Protein AF-A0A3A0D2L4-F1 (afdb_monomer)

Radius of gyration: 16.79 Å; Cα contacts (8 Å, |Δi|>4): 87; chains: 1; bounding box: 32×31×57 Å

pLDDT: mean 83.3, std 16.06, range [37.5, 98.31]

Mean predicted aligned error: 8.26 Å

Foldseek 3Di:
DDPDDPPPQDDCVVVPPDDALCRDPVLVVCCVPPDDPVFVVVLVVQQVPDDRGGCPHSHSTAFPDADFQWTAGPVGDIDGHPPCVVPRPRHPPDD

Nearest PDB structures (foldseek):
  1z3z-assembly1_A  TM=6.994E-01  e=3.933E-01  Burkholderia cepacia
  3dxv-assembly1_A  TM=7.337E-01  e=6.847E-01  Achromobacter obae
  1dka-assembly1_A  TM=6.822E-01  e=5.189E-01  Burkholderia cepacia
  5m46-assembly1_A-2  TM=6.790E-01  e=8.430E-01  Rhizobium freirei PRF 81
  4atp-assembly2_H  TM=6.444E-01  e=7.339E-01  Paenarthrobacter aurescens TC1

Sequence (95 aa):
MTTARRDDSVDLSAQKSEGDLNLSPRRAEWQARALDDPTRRLLEEDARYFLHQSLSTPCLNALSGCDGIYLFDLAGRRYMDFHGNNVHQVGFAHP

Structure (mmCIF, N/CA/C/O backbone):
data_AF-A0A3A0D2L4-F1
#
_entry.id   AF-A0A3A0D2L4-F1
#
loop_
_atom_site.group_PDB
_atom_site.id
_atom_site.type_symbol
_atom_site.label_atom_id
_atom_site.label_alt_id
_atom_site.label_comp_id
_atom_site.label_asym_id
_atom_site.label_entity_id
_atom_site.label_seq_id
_atom_site.pdbx_PDB_ins_code
_atom_site.Cartn_x
_atom_site.Cartn_y
_atom_site.Cartn_z
_atom_site.occupancy
_atom_site.B_iso_or_equiv
_atom_site.auth_seq_id
_atom_site.auth_comp_id
_atom_site.auth_asym_id
_atom_site.auth_atom_id
_atom_site.pdbx_PDB_model_num
ATOM 1 N N . MET A 1 1 ? 15.801 -21.315 -35.922 1.00 38.50 1 MET A N 1
ATOM 2 C CA . MET A 1 1 ? 15.830 -19.839 -35.859 1.00 38.50 1 MET A CA 1
ATOM 3 C C . MET A 1 1 ? 15.249 -19.453 -34.507 1.00 38.50 1 MET A C 1
ATOM 5 O O . MET A 1 1 ? 14.040 -19.367 -34.363 1.00 38.50 1 MET A O 1
ATOM 9 N N . THR A 1 2 ? 16.100 -19.414 -33.483 1.00 37.50 2 THR A N 1
ATOM 10 C CA . THR A 1 2 ? 15.688 -19.249 -32.083 1.00 37.50 2 THR A CA 1
ATOM 11 C C . THR A 1 2 ? 15.660 -17.760 -31.781 1.00 37.50 2 THR A C 1
ATOM 13 O O . THR A 1 2 ? 16.705 -17.115 -31.777 1.00 37.50 2 THR A O 1
ATOM 16 N N . THR A 1 3 ? 14.472 -17.194 -31.596 1.00 42.09 3 THR A N 1
ATOM 17 C CA . THR A 1 3 ? 14.313 -15.818 -31.129 1.00 42.09 3 THR A CA 1
ATOM 18 C C . THR A 1 3 ? 14.824 -15.739 -29.693 1.00 42.09 3 THR A C 1
ATOM 20 O O . THR A 1 3 ? 14.219 -16.276 -28.767 1.00 42.09 3 THR A O 1
ATOM 23 N N . ALA A 1 4 ? 15.989 -15.116 -29.513 1.00 47.75 4 ALA A N 1
ATOM 24 C CA . ALA A 1 4 ? 16.492 -14.764 -28.195 1.00 47.75 4 ALA A CA 1
ATOM 25 C C . ALA A 1 4 ? 15.471 -13.828 -27.533 1.00 47.75 4 ALA A C 1
ATOM 27 O O . ALA A 1 4 ? 15.143 -12.774 -28.081 1.00 47.75 4 ALA A O 1
ATOM 28 N N . ARG A 1 5 ? 14.931 -14.242 -26.383 1.00 50.03 5 ARG A N 1
ATOM 29 C CA . ARG A 1 5 ? 14.130 -13.365 -25.527 1.00 50.03 5 ARG A CA 1
ATOM 30 C C . ARG A 1 5 ? 15.029 -12.195 -25.127 1.00 50.03 5 ARG A C 1
ATOM 32 O O . ARG A 1 5 ? 16.100 -12.430 -24.574 1.00 50.03 5 ARG A O 1
ATOM 39 N N . ARG A 1 6 ? 14.634 -10.966 -25.471 1.00 45.53 6 ARG A N 1
ATOM 40 C CA . ARG A 1 6 ? 15.280 -9.768 -24.929 1.00 45.53 6 ARG A CA 1
ATOM 41 C C . ARG A 1 6 ? 15.069 -9.784 -23.422 1.00 45.53 6 ARG A C 1
ATOM 43 O O . ARG A 1 6 ? 13.952 -9.995 -22.958 1.00 45.53 6 ARG A O 1
ATOM 50 N N . ASP A 1 7 ? 16.161 -9.633 -22.691 1.00 54.06 7 ASP A N 1
ATOM 51 C CA . ASP A 1 7 ? 16.109 -9.338 -21.272 1.00 54.06 7 ASP A CA 1
ATOM 52 C C . ASP A 1 7 ? 15.750 -7.853 -21.151 1.00 54.06 7 ASP A C 1
ATOM 54 O O . ASP A 1 7 ? 16.603 -6.982 -21.306 1.00 54.06 7 ASP A O 1
ATOM 58 N N . ASP A 1 8 ? 14.456 -7.564 -20.996 1.00 57.22 8 ASP A N 1
ATOM 59 C CA . ASP A 1 8 ? 13.913 -6.206 -20.843 1.00 57.22 8 ASP A CA 1
ATOM 60 C C . ASP A 1 8 ? 14.139 -5.669 -19.411 1.00 57.22 8 ASP A C 1
ATOM 62 O O . ASP A 1 8 ? 13.328 -4.919 -18.865 1.00 57.22 8 ASP A O 1
ATOM 66 N N . SER A 1 9 ? 15.233 -6.073 -18.757 1.00 65.25 9 SER A N 1
ATOM 67 C CA . SER A 1 9 ? 15.578 -5.584 -17.427 1.00 65.25 9 SER A CA 1
ATOM 68 C C . SER A 1 9 ? 15.966 -4.106 -17.509 1.00 65.25 9 SER A C 1
ATOM 70 O O . SER A 1 9 ? 16.980 -3.748 -18.112 1.00 65.25 9 SER A O 1
ATOM 72 N N . VAL A 1 10 ? 15.158 -3.237 -16.902 1.00 69.44 10 VAL A N 1
ATOM 73 C CA . VAL A 1 10 ? 15.438 -1.800 -16.809 1.00 69.44 10 VAL A CA 1
ATOM 74 C C . VAL A 1 10 ? 16.679 -1.583 -15.934 1.00 69.44 10 VAL A C 1
ATOM 76 O O . VAL A 1 10 ? 16.719 -2.031 -14.787 1.00 69.44 10 VAL A O 1
ATOM 79 N N . ASP A 1 11 ? 17.694 -0.886 -16.456 1.00 74.38 11 ASP A N 1
ATOM 80 C CA . ASP A 1 11 ? 18.866 -0.481 -15.672 1.00 74.38 11 ASP A CA 1
ATOM 81 C C . ASP A 1 11 ? 18.497 0.659 -14.710 1.00 74.38 11 ASP A C 1
ATOM 83 O O . ASP A 1 11 ? 18.406 1.827 -15.087 1.00 74.38 11 ASP A O 1
ATOM 87 N N . LEU A 1 12 ? 18.285 0.308 -13.441 1.00 72.50 12 LEU A N 1
ATOM 88 C CA . LEU A 1 12 ? 17.936 1.247 -12.371 1.00 72.50 12 LEU A CA 1
ATOM 89 C C . LEU A 1 12 ? 19.172 1.874 -11.697 1.00 72.50 12 LEU A C 1
ATOM 91 O O . LEU A 1 12 ? 19.039 2.570 -10.688 1.00 72.50 12 LEU A O 1
ATOM 95 N N . SER A 1 13 ? 20.390 1.624 -12.200 1.00 73.19 13 SER A N 1
ATOM 96 C CA . SER A 1 13 ? 21.638 2.032 -11.538 1.00 73.19 13 SER A CA 1
ATOM 97 C C . SER A 1 13 ? 21.755 3.541 -11.308 1.00 73.19 13 SER A C 1
ATOM 99 O O . SER A 1 13 ? 22.275 3.952 -10.268 1.00 73.19 13 SER A O 1
ATOM 101 N N . ALA A 1 14 ? 21.209 4.345 -12.223 1.00 69.56 14 ALA A N 1
ATOM 102 C CA . ALA A 1 14 ? 21.200 5.804 -12.164 1.00 69.56 14 ALA A CA 1
ATOM 103 C C . ALA A 1 14 ? 20.116 6.400 -11.240 1.00 69.56 14 ALA A C 1
ATOM 105 O O . ALA A 1 14 ? 20.148 7.596 -10.970 1.00 69.56 14 ALA A O 1
ATOM 106 N N . GLN A 1 15 ? 19.168 5.595 -10.744 1.00 68.88 15 GLN A N 1
ATOM 107 C CA . GLN A 1 15 ? 17.989 6.056 -9.987 1.00 68.88 15 GLN A CA 1
ATOM 108 C C . GLN A 1 15 ? 18.020 5.638 -8.502 1.00 68.88 15 GLN A C 1
ATOM 110 O O . GLN A 1 15 ? 17.003 5.631 -7.815 1.00 68.88 15 GLN A O 1
ATOM 115 N N . LYS A 1 16 ? 19.202 5.293 -7.976 1.00 64.88 16 LYS A N 1
ATOM 116 C CA . LYS A 1 16 ? 19.400 4.739 -6.620 1.00 64.88 16 LYS A CA 1
ATOM 117 C C . LYS A 1 16 ? 19.215 5.730 -5.456 1.00 64.88 16 LYS A C 1
ATOM 119 O O . LYS A 1 16 ? 19.566 5.386 -4.330 1.00 64.88 16 LYS A O 1
ATOM 124 N N . SER A 1 17 ? 18.725 6.946 -5.686 1.00 67.50 17 SER A N 1
ATOM 125 C CA . SER A 1 17 ? 18.756 8.004 -4.669 1.00 67.50 17 SER A CA 1
ATOM 126 C C . SER A 1 17 ? 17.621 7.956 -3.638 1.00 67.50 17 SER A C 1
ATOM 128 O O . SER A 1 17 ? 17.819 8.503 -2.559 1.00 67.50 17 SER A O 1
ATOM 130 N N . GLU A 1 18 ? 16.466 7.324 -3.915 1.00 60.31 18 GLU A N 1
ATOM 131 C CA . GLU A 1 18 ? 15.239 7.595 -3.125 1.00 60.31 18 GLU A CA 1
ATOM 132 C C . GLU A 1 18 ? 14.387 6.386 -2.667 1.00 60.31 18 GLU A C 1
ATOM 134 O O . GLU A 1 18 ? 13.369 6.587 -2.015 1.00 60.31 18 GLU A O 1
ATOM 139 N N . GLY A 1 19 ? 14.793 5.130 -2.894 1.00 72.69 19 GLY A N 1
ATOM 140 C CA . GLY A 1 19 ? 14.062 3.943 -2.398 1.00 72.69 19 GLY A CA 1
ATOM 141 C C . GLY A 1 19 ? 13.586 2.996 -3.505 1.00 72.69 19 GLY A C 1
ATOM 142 O O . GLY A 1 19 ? 14.222 2.908 -4.553 1.00 72.69 19 GLY A O 1
ATOM 143 N N . ASP A 1 20 ? 12.513 2.227 -3.267 1.00 78.44 20 ASP A N 1
ATOM 144 C CA . ASP A 1 20 ? 11.950 1.317 -4.283 1.00 78.44 20 ASP A CA 1
ATOM 145 C C . ASP A 1 20 ? 11.258 2.109 -5.404 1.00 78.44 20 ASP A C 1
ATOM 147 O O . ASP A 1 20 ? 10.331 2.881 -5.175 1.00 78.44 20 ASP A O 1
ATOM 151 N N . LEU A 1 21 ? 11.682 1.869 -6.642 1.00 86.38 21 LEU A N 1
ATOM 152 C CA . LEU A 1 21 ? 11.141 2.504 -7.849 1.00 86.38 21 LEU A CA 1
ATOM 153 C C . LEU A 1 21 ? 9.922 1.756 -8.403 1.00 86.38 21 LEU A C 1
ATOM 155 O O . LEU A 1 21 ? 9.560 1.934 -9.558 1.00 86.38 21 LEU A O 1
ATOM 159 N N . ASN A 1 22 ? 9.333 0.857 -7.613 1.00 88.75 22 ASN A N 1
ATOM 160 C CA . ASN A 1 22 ? 8.257 -0.063 -7.991 1.00 88.75 22 ASN A CA 1
ATOM 161 C C . ASN A 1 22 ? 8.624 -1.079 -9.094 1.00 88.75 22 ASN A C 1
ATOM 163 O O . ASN A 1 22 ? 7.770 -1.857 -9.513 1.00 88.75 22 ASN A O 1
ATOM 167 N N . LEU A 1 23 ? 9.884 -1.119 -9.537 1.00 87.56 23 LEU A N 1
ATOM 168 C CA . LEU A 1 23 ? 10.352 -1.934 -10.669 1.00 87.56 23 LEU A CA 1
ATOM 169 C C . LEU A 1 23 ? 11.363 -3.021 -10.275 1.00 87.56 23 LEU A C 1
ATOM 171 O O . LEU A 1 23 ? 11.894 -3.720 -11.136 1.00 87.56 23 LEU A O 1
ATOM 175 N N . SER A 1 24 ? 11.680 -3.170 -8.985 1.00 87.38 24 SER A N 1
ATOM 176 C CA . SER A 1 24 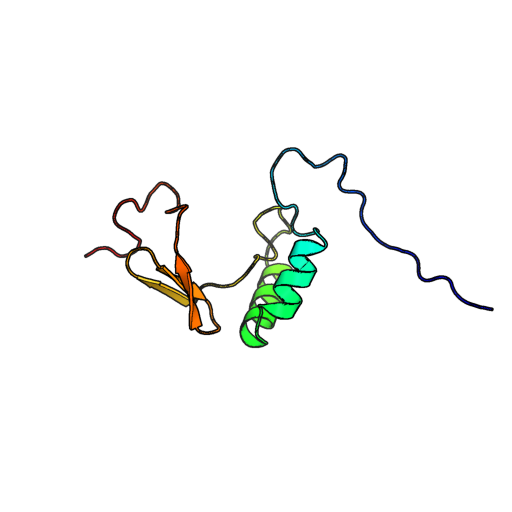? 12.727 -4.107 -8.573 1.00 87.38 24 SER A CA 1
ATOM 177 C C . SER A 1 24 ? 12.308 -5.580 -8.760 1.00 87.38 24 SER A C 1
ATOM 179 O O . SER A 1 24 ? 11.174 -5.949 -8.440 1.00 87.38 24 SER A O 1
ATOM 181 N N . PRO A 1 25 ? 13.221 -6.482 -9.180 1.00 89.38 25 PRO A N 1
ATOM 182 C CA . PRO A 1 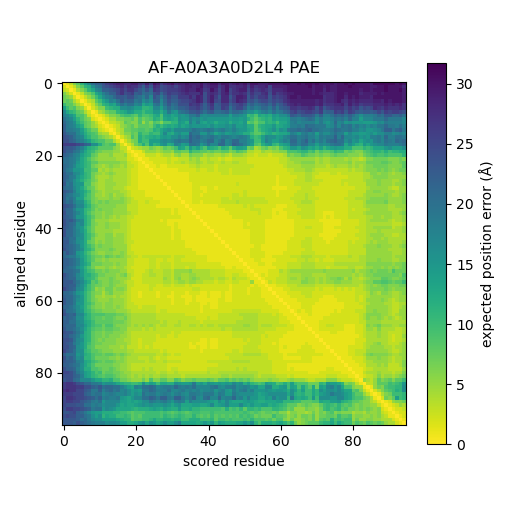25 ? 12.909 -7.912 -9.300 1.00 89.38 25 PRO A CA 1
ATOM 183 C C . PRO A 1 25 ? 12.415 -8.531 -7.985 1.00 89.38 25 PRO A C 1
ATOM 185 O O . PRO A 1 25 ? 11.484 -9.332 -7.965 1.00 89.38 25 PRO A O 1
ATOM 188 N N . ARG A 1 26 ? 12.980 -8.085 -6.855 1.00 90.44 26 ARG A N 1
ATOM 189 C CA . ARG A 1 26 ? 12.583 -8.530 -5.510 1.00 90.44 26 ARG A CA 1
ATOM 190 C C . ARG A 1 26 ? 11.136 -8.172 -5.181 1.00 90.44 26 ARG A C 1
ATOM 192 O O . ARG A 1 26 ? 10.464 -8.952 -4.507 1.00 90.44 26 ARG A O 1
ATOM 199 N N . ARG A 1 27 ? 10.654 -7.018 -5.654 1.00 92.62 27 ARG A N 1
ATOM 200 C CA . ARG A 1 27 ? 9.250 -6.624 -5.521 1.00 92.62 27 ARG A CA 1
ATOM 201 C C . ARG A 1 27 ? 8.352 -7.573 -6.303 1.00 92.62 27 ARG A C 1
ATOM 203 O O . ARG A 1 27 ? 7.403 -8.092 -5.725 1.00 92.62 27 ARG A O 1
ATOM 210 N N . ALA A 1 28 ? 8.674 -7.840 -7.568 1.00 92.81 28 ALA A N 1
ATOM 211 C CA . ALA A 1 28 ? 7.895 -8.753 -8.403 1.00 92.81 28 ALA A CA 1
ATOM 212 C C . ALA A 1 28 ? 7.812 -10.158 -7.780 1.00 92.81 28 ALA A C 1
ATOM 214 O O . ALA A 1 28 ? 6.728 -10.728 -7.657 1.00 92.81 28 ALA A O 1
ATOM 215 N N . GLU A 1 29 ? 8.938 -10.687 -7.294 1.00 95.62 29 GLU A N 1
ATOM 216 C CA . GLU A 1 29 ? 8.981 -11.965 -6.577 1.00 95.62 29 GLU A CA 1
ATOM 217 C C . GLU A 1 29 ? 8.138 -11.960 -5.298 1.00 95.62 29 GLU A C 1
ATOM 219 O O . GLU A 1 29 ? 7.430 -12.928 -5.007 1.00 95.62 29 GLU A O 1
ATOM 224 N N . TRP A 1 30 ? 8.221 -10.888 -4.507 1.00 95.19 30 TRP A N 1
ATOM 225 C CA . TRP A 1 30 ? 7.416 -10.756 -3.300 1.00 95.19 30 TRP A CA 1
ATOM 226 C C . TRP A 1 30 ? 5.929 -10.715 -3.647 1.00 95.19 30 TRP A C 1
ATOM 228 O O . TRP A 1 30 ? 5.168 -11.495 -3.084 1.00 95.19 30 TRP A O 1
ATOM 238 N N . GLN A 1 31 ? 5.522 -9.901 -4.624 1.00 95.31 31 GLN A N 1
ATOM 239 C CA . GLN A 1 31 ? 4.126 -9.782 -5.045 1.00 95.31 31 GLN A CA 1
ATOM 240 C C . GLN A 1 31 ? 3.581 -11.099 -5.605 1.00 95.31 31 GLN A C 1
ATOM 242 O O . GLN A 1 31 ? 2.442 -11.462 -5.316 1.00 95.31 31 GLN A O 1
ATOM 247 N N . ALA A 1 32 ? 4.382 -11.861 -6.355 1.00 95.88 32 ALA A N 1
ATOM 248 C CA . ALA A 1 32 ? 4.002 -13.182 -6.858 1.00 95.88 32 ALA A CA 1
ATOM 249 C C . ALA A 1 32 ? 3.686 -14.174 -5.727 1.00 95.88 32 ALA A C 1
ATOM 251 O O . ALA A 1 32 ? 2.726 -14.930 -5.830 1.00 95.88 32 ALA A O 1
ATOM 252 N N . ARG A 1 33 ? 4.451 -14.143 -4.630 1.00 95.69 33 ARG A N 1
ATOM 253 C CA . ARG A 1 33 ? 4.231 -15.026 -3.470 1.00 95.69 33 ARG A CA 1
ATOM 254 C C . ARG A 1 33 ? 3.182 -14.499 -2.495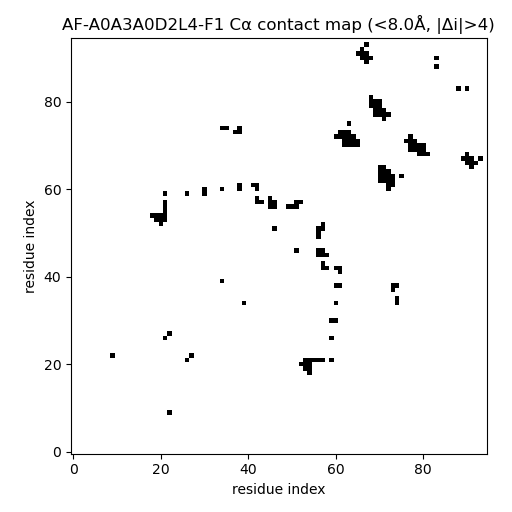 1.00 95.69 33 ARG A C 1
ATOM 256 O O . ARG A 1 33 ? 2.561 -15.287 -1.792 1.00 95.69 33 ARG A O 1
ATOM 263 N N . ALA A 1 34 ? 3.050 -13.180 -2.390 1.00 94.56 34 ALA A N 1
ATOM 264 C CA . ALA A 1 34 ? 2.304 -12.544 -1.321 1.00 94.56 34 ALA A CA 1
ATOM 265 C C . ALA A 1 34 ? 0.867 -12.185 -1.715 1.00 94.56 34 ALA A C 1
ATOM 267 O O . ALA A 1 34 ? -0.014 -12.306 -0.876 1.00 94.56 34 ALA A O 1
ATOM 268 N N . LEU A 1 35 ? 0.601 -11.702 -2.924 1.00 97.19 35 LEU A N 1
ATOM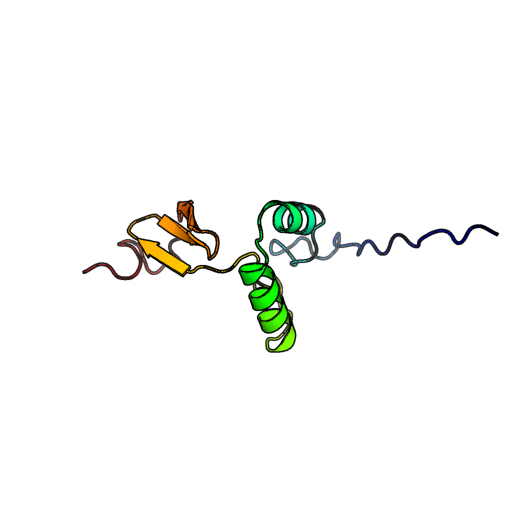 269 C CA . LEU A 1 35 ? -0.709 -11.118 -3.223 1.00 97.19 35 LEU A CA 1
ATOM 270 C C . LEU A 1 35 ? -1.726 -12.176 -3.657 1.00 97.19 35 LEU A C 1
ATOM 272 O O . LEU A 1 35 ? -1.423 -13.021 -4.505 1.00 97.19 35 LEU A O 1
ATOM 276 N N . ASP A 1 36 ? -2.931 -12.091 -3.106 1.00 96.94 36 ASP A N 1
ATOM 277 C CA . ASP A 1 36 ? -4.096 -12.850 -3.551 1.00 96.94 36 ASP A CA 1
ATOM 278 C C . ASP A 1 36 ? -4.813 -12.139 -4.714 1.00 96.94 36 ASP A C 1
ATOM 280 O O . ASP A 1 36 ? -4.511 -10.990 -5.057 1.00 96.94 36 ASP A O 1
ATOM 284 N N . ASP A 1 37 ? -5.749 -12.837 -5.361 1.00 97.94 37 ASP A N 1
ATOM 285 C CA . ASP A 1 37 ? -6.447 -12.320 -6.544 1.00 97.94 37 ASP A CA 1
ATOM 286 C C . ASP A 1 37 ? -7.200 -11.001 -6.290 1.00 97.94 37 ASP A C 1
ATOM 288 O O . ASP A 1 37 ? -7.091 -10.101 -7.129 1.00 97.94 37 ASP A O 1
ATOM 292 N N . PRO A 1 38 ? -7.932 -10.824 -5.168 1.00 97.69 38 PRO A N 1
ATOM 293 C CA . PRO A 1 38 ? -8.562 -9.545 -4.849 1.00 97.69 38 PRO A CA 1
ATOM 294 C C . PRO A 1 38 ? -7.560 -8.394 -4.769 1.00 97.69 38 PRO A C 1
ATOM 296 O O . PRO A 1 38 ? -7.793 -7.341 -5.363 1.00 97.69 38 PRO A O 1
ATOM 299 N N . THR A 1 39 ? -6.421 -8.600 -4.101 1.00 98.25 39 THR A N 1
ATOM 300 C CA . THR A 1 39 ? -5.399 -7.555 -3.997 1.00 98.25 39 THR A CA 1
ATOM 301 C C . THR A 1 39 ? -4.803 -7.210 -5.352 1.00 98.25 39 THR A C 1
ATOM 303 O O . THR A 1 39 ? -4.634 -6.033 -5.659 1.00 98.25 39 THR A O 1
ATOM 306 N N . ARG A 1 40 ? -4.512 -8.209 -6.194 1.00 98.19 40 ARG A N 1
ATOM 307 C CA . ARG A 1 40 ? -3.968 -7.970 -7.542 1.00 98.19 40 ARG A CA 1
ATOM 308 C C . ARG A 1 40 ? -4.897 -7.099 -8.377 1.00 98.19 40 ARG A C 1
ATOM 310 O O . ARG A 1 40 ? -4.433 -6.120 -8.949 1.00 98.19 40 ARG A O 1
ATOM 317 N N . ARG A 1 41 ? -6.197 -7.405 -8.379 1.00 98.31 41 ARG A N 1
ATOM 318 C CA . ARG A 1 41 ? -7.202 -6.616 -9.109 1.00 98.31 41 ARG A CA 1
ATOM 319 C C . ARG A 1 41 ? -7.240 -5.168 -8.634 1.00 98.31 41 ARG A C 1
ATOM 321 O O . ARG A 1 41 ? -7.237 -4.266 -9.461 1.00 98.31 41 ARG A O 1
ATOM 328 N N . LEU A 1 42 ? -7.204 -4.942 -7.320 1.00 98.12 42 LEU A N 1
ATOM 329 C CA . LEU A 1 42 ? -7.210 -3.583 -6.782 1.00 98.12 42 LEU A CA 1
ATOM 330 C C . LEU A 1 42 ? -5.944 -2.800 -7.169 1.00 98.12 42 LEU A C 1
ATOM 332 O O . LEU A 1 42 ? -6.029 -1.622 -7.500 1.00 98.12 42 LEU A O 1
ATOM 336 N N . LEU A 1 43 ? -4.773 -3.444 -7.169 1.00 97.62 43 LEU A N 1
ATOM 337 C CA . LEU A 1 43 ? -3.526 -2.806 -7.611 1.00 97.62 43 LEU A CA 1
ATOM 338 C C . LEU A 1 43 ? -3.497 -2.543 -9.126 1.00 97.62 43 LEU A C 1
ATOM 340 O O . LEU A 1 43 ? -2.885 -1.573 -9.570 1.00 97.62 43 LEU A O 1
ATOM 344 N N . GLU A 1 44 ? -4.155 -3.382 -9.928 1.00 97.81 44 GLU A N 1
ATOM 345 C CA . GLU A 1 44 ? -4.355 -3.134 -11.361 1.00 97.81 44 GLU A CA 1
ATOM 346 C C . GLU A 1 44 ? -5.262 -1.918 -11.598 1.00 97.81 44 GLU A C 1
ATOM 348 O O . GLU A 1 44 ? -4.987 -1.111 -12.488 1.00 97.81 44 GLU A O 1
ATOM 353 N N . GLU A 1 45 ? -6.311 -1.743 -10.789 1.00 98.19 45 GLU A N 1
ATOM 354 C CA . GLU A 1 45 ? -7.1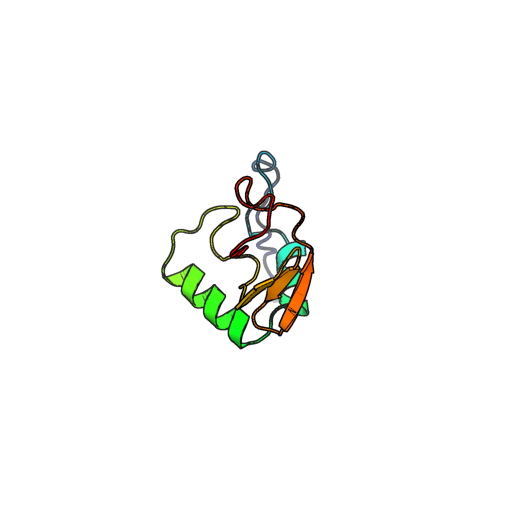46 -0.538 -10.811 1.00 98.19 45 GLU A CA 1
ATOM 355 C C . GLU A 1 45 ? -6.358 0.704 -10.370 1.00 98.19 45 GLU A C 1
ATOM 357 O O . GLU A 1 45 ? -6.407 1.723 -11.059 1.00 98.19 45 GLU A O 1
ATOM 362 N N . ASP A 1 46 ? -5.568 0.611 -9.295 1.00 97.81 46 ASP A N 1
ATOM 363 C CA . ASP A 1 46 ? -4.661 1.680 -8.850 1.00 97.81 46 ASP A CA 1
ATOM 364 C C . ASP A 1 46 ? -3.729 2.126 -9.991 1.00 97.81 46 ASP A C 1
ATOM 366 O O . ASP A 1 46 ? -3.703 3.299 -10.367 1.00 97.81 46 ASP A O 1
ATOM 370 N N . ALA A 1 47 ? -3.060 1.173 -10.648 1.00 96.81 47 ALA A N 1
ATOM 371 C CA . ALA A 1 47 ? -2.194 1.438 -11.798 1.00 96.81 47 ALA A CA 1
ATOM 372 C C . ALA A 1 47 ? -2.925 2.049 -13.004 1.00 96.81 47 ALA A C 1
ATOM 374 O O . ALA A 1 47 ? -2.295 2.714 -13.831 1.00 96.81 47 ALA A O 1
ATOM 375 N N . ARG A 1 48 ? -4.225 1.779 -13.154 1.00 98.00 48 ARG A N 1
ATOM 376 C CA . ARG A 1 48 ? -5.037 2.280 -14.267 1.00 98.00 48 ARG A CA 1
ATOM 377 C C . ARG A 1 48 ? -5.477 3.721 -14.053 1.00 98.00 48 ARG A C 1
ATOM 379 O O . ARG A 1 48 ? -5.567 4.469 -15.027 1.00 98.00 48 ARG A O 1
ATOM 386 N N . TYR A 1 49 ? -5.817 4.077 -12.819 1.00 97.81 49 TYR A N 1
ATOM 387 C CA . TYR A 1 49 ? -6.477 5.344 -12.512 1.00 97.81 49 TYR A CA 1
ATOM 388 C C . TYR A 1 49 ? -5.538 6.404 -11.924 1.00 97.81 49 TYR A C 1
ATOM 390 O O . TYR A 1 49 ? -5.832 7.591 -12.071 1.00 97.81 49 TYR A O 1
ATOM 398 N N . PHE A 1 50 ? -4.410 6.016 -11.319 1.00 96.62 50 PHE A N 1
ATOM 399 C CA . PHE A 1 50 ? -3.447 6.946 -10.721 1.00 96.62 50 PHE A CA 1
ATOM 400 C C . PHE A 1 50 ? -2.152 7.081 -11.536 1.00 96.62 50 PHE A C 1
ATOM 402 O O . PHE A 1 50 ? -1.802 6.243 -12.368 1.00 96.62 50 PHE A O 1
ATOM 409 N N . LEU A 1 51 ? -1.433 8.186 -11.310 1.00 96.06 51 LEU A N 1
ATOM 410 C CA . LEU A 1 51 ? -0.145 8.444 -11.952 1.00 96.06 51 LEU A CA 1
ATOM 411 C C . LEU A 1 51 ? 0.922 7.493 -11.409 1.00 96.06 51 LEU A C 1
ATOM 413 O O . LEU A 1 51 ? 1.058 7.331 -10.201 1.00 96.06 51 LEU A O 1
ATOM 417 N N . HIS A 1 52 ? 1.734 6.928 -12.301 1.00 92.62 52 HIS A N 1
ATOM 418 C CA . HIS A 1 52 ? 2.839 6.052 -11.917 1.00 92.62 52 HIS A CA 1
ATOM 419 C C . HIS A 1 52 ? 3.951 6.891 -11.288 1.00 92.62 52 HIS A C 1
ATOM 421 O O . HIS A 1 52 ? 4.658 7.630 -11.973 1.00 92.62 52 HIS A O 1
ATOM 427 N N . GLN A 1 53 ? 4.069 6.792 -9.967 1.00 88.19 53 GLN A N 1
ATOM 428 C CA . GLN A 1 53 ? 5.053 7.500 -9.153 1.00 88.19 53 GLN A CA 1
ATOM 429 C C . GLN A 1 53 ? 5.767 6.492 -8.249 1.00 88.19 53 GLN A C 1
ATOM 431 O O . GLN A 1 53 ? 5.120 5.634 -7.638 1.00 88.19 53 GLN A O 1
ATOM 436 N N . SER A 1 54 ? 7.096 6.601 -8.157 1.00 87.88 54 SER A N 1
ATOM 437 C CA . SER A 1 54 ? 7.923 5.778 -7.266 1.00 87.88 54 SER A CA 1
ATOM 438 C C . SER A 1 54 ? 7.379 5.803 -5.838 1.00 87.88 54 SER A C 1
ATOM 440 O O . SER A 1 54 ? 6.914 6.843 -5.377 1.00 87.88 54 SER A O 1
ATOM 442 N N . LEU A 1 55 ? 7.418 4.656 -5.151 1.00 85.44 55 LEU A N 1
ATOM 443 C CA . LEU A 1 55 ? 6.859 4.467 -3.803 1.00 85.44 55 LEU A CA 1
ATOM 444 C C . LEU A 1 55 ? 5.348 4.757 -3.655 1.00 85.44 55 LEU A C 1
ATOM 446 O O . LEU A 1 55 ? 4.850 4.744 -2.534 1.00 85.44 55 LEU A O 1
ATOM 450 N N . SER A 1 56 ? 4.611 4.967 -4.752 1.00 89.06 56 SER A N 1
ATOM 451 C CA . SER A 1 56 ? 3.155 5.161 -4.737 1.00 89.06 56 SER A CA 1
ATOM 452 C C . SER A 1 56 ? 2.443 4.132 -5.606 1.00 89.06 56 SER A C 1
ATOM 454 O O . SER A 1 56 ? 1.968 3.136 -5.082 1.00 89.06 56 SER A O 1
ATOM 456 N N . THR A 1 57 ? 2.407 4.332 -6.926 1.00 94.19 57 THR A N 1
ATOM 457 C CA . THR A 1 57 ? 1.530 3.580 -7.838 1.00 94.19 57 THR A CA 1
ATOM 458 C C . THR A 1 57 ? 2.349 2.777 -8.864 1.00 94.19 57 THR A C 1
ATOM 460 O O . THR A 1 57 ? 3.267 3.341 -9.471 1.00 94.19 57 THR A O 1
ATOM 463 N N . PRO A 1 58 ? 2.022 1.488 -9.096 1.00 94.44 58 PRO A N 1
ATOM 464 C CA . PRO A 1 58 ? 1.101 0.693 -8.285 1.00 94.44 58 PRO A CA 1
ATOM 465 C C . PRO A 1 58 ? 1.607 0.524 -6.848 1.00 94.44 58 PRO A C 1
ATOM 467 O O . PRO A 1 58 ? 2.811 0.335 -6.640 1.00 94.44 58 PRO A O 1
ATOM 470 N N . CYS A 1 59 ? 0.698 0.527 -5.872 1.00 95.06 59 CYS A N 1
ATOM 471 C CA . CYS A 1 59 ? 1.022 0.241 -4.471 1.00 95.06 59 CYS A CA 1
ATOM 472 C C . CYS A 1 59 ? 1.699 -1.135 -4.313 1.00 95.06 59 CYS A C 1
ATOM 474 O O . CYS A 1 59 ? 1.561 -2.034 -5.148 1.00 95.06 59 CYS A O 1
ATOM 476 N N . LEU A 1 60 ? 2.475 -1.324 -3.236 1.00 94.44 60 LEU A N 1
ATOM 477 C CA . LEU A 1 60 ? 3.117 -2.622 -2.958 1.00 94.44 60 LEU A CA 1
ATOM 478 C C . LEU A 1 60 ? 2.080 -3.705 -2.632 1.00 94.44 60 LEU A C 1
ATOM 480 O O . LEU A 1 60 ? 2.200 -4.835 -3.108 1.00 94.44 60 LEU A O 1
ATOM 484 N N . ASN A 1 61 ? 1.098 -3.341 -1.809 1.00 95.69 61 ASN A N 1
ATOM 485 C CA . ASN A 1 61 ? 0.018 -4.170 -1.280 1.00 95.69 61 ASN A CA 1
ATOM 486 C C . ASN A 1 61 ? -1.190 -3.263 -0.960 1.00 95.69 61 ASN A C 1
ATOM 488 O O . ASN A 1 61 ? -1.058 -2.040 -1.008 1.00 95.69 61 ASN A O 1
ATOM 492 N N . ALA A 1 62 ? -2.330 -3.845 -0.586 1.00 96.25 62 ALA A N 1
ATOM 493 C CA . ALA A 1 62 ? -3.520 -3.120 -0.148 1.00 96.25 62 ALA A CA 1
ATOM 494 C C . ALA A 1 62 ? -3.893 -3.474 1.298 1.00 96.25 62 ALA A C 1
ATOM 496 O O . ALA A 1 62 ? -3.881 -4.645 1.682 1.00 96.25 62 ALA A O 1
ATOM 497 N N . LEU A 1 63 ? -4.237 -2.459 2.093 1.00 94.75 63 LEU A N 1
ATOM 498 C CA . LEU A 1 63 ? -4.632 -2.619 3.492 1.00 94.75 63 LEU A CA 1
ATOM 499 C C . LEU A 1 63 ? -6.158 -2.666 3.629 1.00 94.75 63 LEU A C 1
ATOM 501 O O . LEU A 1 63 ? -6.862 -1.876 3.005 1.00 94.75 63 LEU A O 1
ATOM 505 N N . SER A 1 64 ? -6.658 -3.575 4.465 1.00 95.44 64 SER A N 1
ATOM 506 C CA . SER A 1 64 ? -8.066 -3.653 4.876 1.00 95.44 64 SER A CA 1
ATO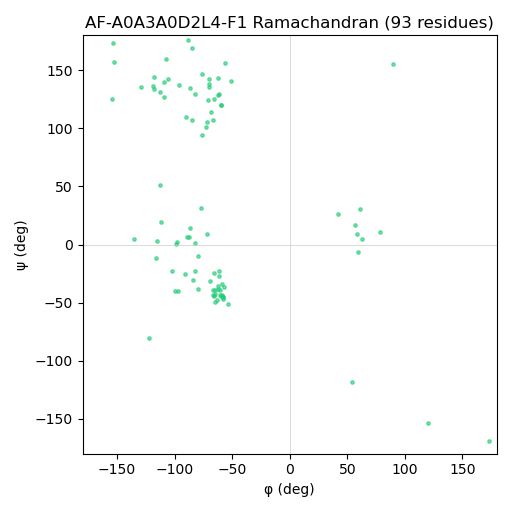M 507 C C . SER A 1 64 ? -8.345 -2.856 6.152 1.00 95.44 64 SER A C 1
ATOM 509 O O . SER A 1 64 ? -9.472 -2.413 6.366 1.00 95.44 64 SER A O 1
ATOM 511 N N . GLY A 1 65 ? -7.332 -2.654 6.998 1.00 92.56 65 GLY A N 1
ATOM 512 C CA . GLY A 1 65 ? -7.466 -1.897 8.237 1.00 92.56 65 GLY A CA 1
ATOM 513 C C . GLY A 1 65 ? -6.215 -1.948 9.106 1.00 92.56 65 GLY A C 1
ATOM 514 O O . GLY A 1 65 ? -5.159 -2.426 8.687 1.00 92.56 65 GLY A O 1
ATOM 515 N N . CYS A 1 66 ? -6.348 -1.468 10.337 1.00 90.75 66 CYS A N 1
ATOM 516 C CA . CYS A 1 66 ? -5.294 -1.473 11.345 1.00 90.75 66 CYS A CA 1
ATOM 517 C C . CYS A 1 66 ? -5.878 -1.494 12.767 1.00 90.75 66 CYS A C 1
ATOM 519 O O . CYS A 1 66 ? -7.034 -1.128 12.968 1.00 90.75 66 CYS A O 1
ATOM 521 N N . ASP A 1 67 ? -5.083 -1.964 13.730 1.00 87.31 67 ASP A N 1
ATOM 522 C CA . ASP A 1 67 ? -5.406 -1.985 15.164 1.00 87.31 67 ASP A CA 1
ATOM 523 C C . ASP A 1 67 ? -4.116 -1.977 16.000 1.00 87.31 67 ASP A C 1
ATOM 525 O O . ASP A 1 67 ? -3.229 -2.819 15.812 1.00 87.31 67 ASP A O 1
ATOM 529 N N . GLY A 1 68 ? -3.989 -1.016 16.917 1.00 85.75 68 GLY A N 1
ATOM 530 C CA . GLY A 1 68 ? -2.765 -0.781 17.682 1.00 85.75 68 GLY A CA 1
ATOM 531 C C . GLY A 1 68 ? -1.544 -0.602 16.771 1.00 85.75 68 GLY A C 1
ATOM 532 O O . GLY A 1 68 ? -1.497 0.313 15.953 1.00 85.75 68 GLY A O 1
ATOM 533 N N . ILE A 1 69 ? -0.555 -1.494 16.907 1.00 87.19 69 ILE A N 1
ATOM 534 C CA . ILE A 1 69 ? 0.666 -1.507 16.079 1.00 87.19 69 ILE A CA 1
ATOM 535 C C . ILE A 1 69 ? 0.525 -2.339 14.800 1.00 87.19 69 ILE A C 1
ATOM 537 O O . ILE A 1 69 ? 1.529 -2.611 14.147 1.00 87.19 69 ILE A O 1
ATOM 541 N N . TYR A 1 70 ? -0.665 -2.846 14.482 1.00 91.12 70 TYR A N 1
ATOM 542 C CA . TYR A 1 70 ? -0.845 -3.802 13.399 1.00 91.12 70 TYR A CA 1
ATOM 543 C C . TYR A 1 70 ? -1.568 -3.208 12.194 1.00 91.12 70 TYR A C 1
ATOM 545 O O . TYR A 1 70 ? -2.563 -2.508 12.342 1.00 91.12 70 TYR A O 1
ATOM 553 N N . LEU A 1 71 ? -1.107 -3.578 10.999 1.00 92.62 71 LEU A N 1
ATOM 554 C CA . LEU A 1 71 ? -1.806 -3.406 9.728 1.00 92.62 71 LEU A CA 1
ATOM 555 C C . LEU A 1 71 ? -2.332 -4.759 9.257 1.00 92.62 71 LEU A C 1
ATOM 557 O O . LEU A 1 71 ? -1.645 -5.777 9.387 1.00 92.62 71 LEU A O 1
ATOM 561 N N . PHE A 1 72 ? -3.517 -4.752 8.663 1.00 95.50 72 PHE A N 1
ATOM 562 C CA . PHE A 1 72 ? -4.135 -5.915 8.042 1.00 95.50 72 PHE A CA 1
ATOM 563 C C . PHE A 1 72 ? -4.212 -5.687 6.540 1.00 95.50 72 PHE A C 1
ATOM 565 O O . PHE A 1 72 ? -4.659 -4.626 6.103 1.00 95.50 72 PHE A O 1
ATOM 572 N N . ASP A 1 73 ? -3.778 -6.658 5.742 1.00 96.88 73 ASP A N 1
ATOM 573 C CA . ASP A 1 73 ? -4.003 -6.6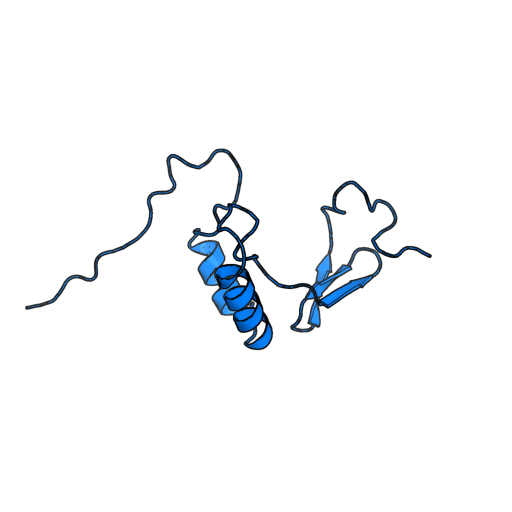13 4.296 1.00 96.88 73 ASP A CA 1
ATOM 574 C C . ASP A 1 73 ? -5.340 -7.248 3.894 1.00 96.88 73 ASP A C 1
ATOM 576 O O . ASP A 1 73 ? -6.089 -7.754 4.737 1.00 96.88 73 ASP A O 1
ATOM 580 N N . LEU A 1 74 ? -5.676 -7.192 2.603 1.00 97.44 74 LEU A N 1
ATOM 581 C CA . LEU A 1 74 ? -6.917 -7.789 2.091 1.00 97.44 74 LEU A CA 1
ATOM 582 C C . LEU A 1 74 ? -6.945 -9.322 2.212 1.00 97.44 74 LEU A C 1
ATOM 584 O O . LEU A 1 74 ? -8.025 -9.897 2.327 1.00 97.44 74 LEU A O 1
ATOM 588 N N . ALA A 1 75 ? -5.777 -9.970 2.261 1.00 96.38 75 ALA A N 1
ATOM 589 C CA . ALA A 1 75 ? -5.644 -11.410 2.481 1.00 96.38 75 ALA A CA 1
ATOM 590 C C . ALA A 1 75 ? -5.716 -11.800 3.977 1.00 96.38 75 ALA A C 1
ATOM 592 O O . ALA A 1 75 ? -5.566 -12.974 4.322 1.00 96.38 75 ALA A O 1
ATOM 593 N N . GLY A 1 76 ? -5.914 -10.832 4.8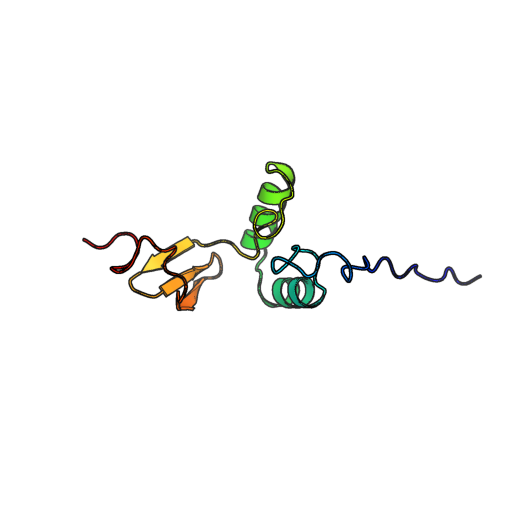81 1.00 95.25 76 GLY A N 1
ATOM 594 C CA . GLY A 1 76 ? -6.014 -11.046 6.327 1.00 95.25 76 GLY A CA 1
ATOM 595 C C . GLY A 1 76 ? -4.674 -11.249 7.040 1.00 95.25 76 GLY A C 1
ATOM 596 O O . GLY A 1 76 ? -4.649 -11.639 8.210 1.00 95.25 76 GLY A O 1
ATOM 597 N N . ARG A 1 77 ? -3.541 -10.998 6.377 1.0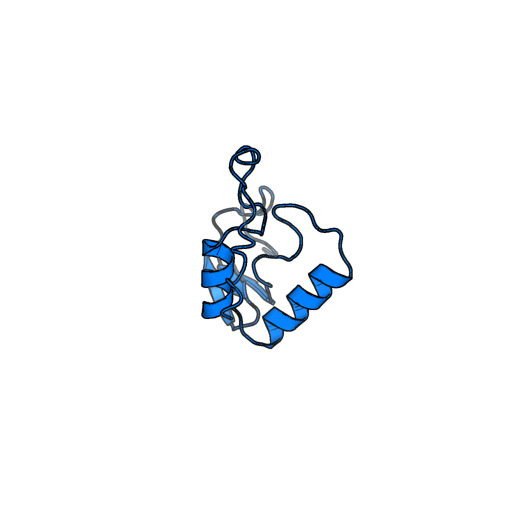0 96.00 77 ARG A N 1
ATOM 598 C CA . ARG A 1 77 ? -2.221 -11.056 7.017 1.00 96.00 77 ARG A CA 1
ATOM 599 C C . ARG A 1 77 ? -1.998 -9.834 7.878 1.00 96.00 77 ARG A C 1
ATOM 601 O O . ARG A 1 77 ? -2.416 -8.730 7.543 1.00 96.00 77 ARG A O 1
ATOM 608 N N . ARG A 1 78 ? -1.269 -10.050 8.970 1.00 95.62 78 ARG A N 1
ATOM 609 C CA . ARG A 1 78 ? -0.978 -9.031 9.970 1.00 95.62 78 ARG A CA 1
ATOM 610 C C . ARG A 1 78 ? 0.490 -8.616 9.921 1.00 95.62 78 ARG A C 1
ATOM 612 O O . ARG A 1 78 ? 1.374 -9.464 10.043 1.00 95.62 78 ARG A O 1
ATOM 619 N N . TYR A 1 79 ? 0.733 -7.317 9.802 1.00 93.56 79 TYR A N 1
ATOM 620 C CA . TYR A 1 79 ? 2.058 -6.696 9.777 1.00 93.56 79 TYR A CA 1
ATOM 621 C C . TYR A 1 79 ? 2.209 -5.750 10.961 1.00 93.56 79 TYR A C 1
ATOM 623 O O . TYR A 1 79 ? 1.239 -5.104 11.331 1.00 93.56 79 TYR A O 1
ATOM 631 N N . MET A 1 80 ? 3.400 -5.651 11.549 1.00 91.88 80 MET A N 1
ATOM 632 C CA . MET A 1 80 ? 3.687 -4.599 12.530 1.00 91.88 80 MET A CA 1
ATOM 633 C C . MET A 1 80 ? 4.060 -3.306 11.798 1.00 91.88 80 MET A C 1
ATOM 635 O O . MET A 1 80 ? 4.924 -3.327 10.919 1.00 91.88 80 MET A O 1
ATOM 639 N N . ASP A 1 81 ? 3.417 -2.200 12.159 1.00 88.31 81 ASP A N 1
ATOM 640 C CA . ASP A 1 81 ? 3.701 -0.864 11.647 1.00 88.31 81 ASP A CA 1
ATOM 641 C C . ASP A 1 81 ? 4.836 -0.215 12.447 1.00 88.31 81 ASP A C 1
ATOM 643 O O . ASP A 1 81 ? 4.660 0.202 13.591 1.00 88.31 81 ASP A O 1
ATOM 647 N N . PHE A 1 82 ? 6.012 -0.124 11.827 1.00 85.38 82 PHE A N 1
ATOM 648 C CA . PHE A 1 82 ? 7.170 0.592 12.372 1.00 85.38 82 PHE A CA 1
ATOM 649 C C . PHE A 1 82 ? 7.329 2.004 11.794 1.00 85.38 82 PHE A C 1
ATOM 651 O O . PHE A 1 82 ? 8.288 2.694 12.134 1.00 85.38 82 PHE A O 1
ATOM 658 N N . HIS A 1 83 ? 6.429 2.428 10.903 1.00 78.81 83 HIS A N 1
ATOM 659 C CA . HIS A 1 83 ? 6.483 3.740 10.269 1.00 78.81 83 HIS A CA 1
ATOM 660 C C . HIS A 1 83 ? 5.526 4.729 10.947 1.00 78.81 83 HIS A C 1
ATOM 662 O O . HIS A 1 83 ? 5.864 5.907 11.095 1.00 78.81 83 HIS A O 1
ATOM 668 N N . GLY A 1 84 ? 4.318 4.294 11.326 1.00 65.94 84 GLY A N 1
ATOM 669 C CA . GLY A 1 84 ? 3.321 5.105 12.045 1.00 65.94 84 GLY A CA 1
ATOM 670 C C . GLY A 1 84 ? 2.919 6.407 11.336 1.00 65.94 84 GLY A C 1
ATOM 671 O O . GLY A 1 84 ? 2.413 7.336 11.972 1.00 65.94 84 GLY A O 1
ATOM 672 N N . ASN A 1 85 ? 3.223 6.521 10.034 1.00 62.34 85 ASN A N 1
ATOM 673 C CA . ASN A 1 85 ? 3.068 7.710 9.187 1.00 62.34 85 ASN A CA 1
ATOM 674 C C . ASN A 1 85 ? 3.475 9.060 9.822 1.00 62.34 85 ASN A C 1
ATOM 676 O O . ASN A 1 85 ? 2.967 10.097 9.416 1.00 62.34 85 ASN A O 1
ATOM 680 N N . ASN A 1 86 ? 4.390 9.089 10.800 1.00 57.41 86 ASN A N 1
ATOM 681 C CA . ASN A 1 86 ? 4.801 10.287 11.561 1.00 57.41 86 ASN A CA 1
ATOM 682 C C . ASN A 1 86 ? 3.693 11.035 12.346 1.00 57.41 86 ASN A C 1
ATOM 684 O O . ASN A 1 86 ? 4.020 11.938 13.113 1.00 57.41 86 ASN A O 1
ATOM 688 N N . VAL A 1 87 ? 2.411 10.670 12.211 1.00 61.47 87 VAL A N 1
ATOM 689 C CA . VAL A 1 87 ? 1.266 11.342 12.870 1.00 61.47 87 VAL A CA 1
ATOM 690 C C . VAL A 1 87 ? 0.521 10.447 13.863 1.00 61.47 87 VAL A C 1
ATOM 692 O O . VAL A 1 87 ? -0.277 10.941 14.654 1.00 61.47 87 VAL A O 1
ATOM 695 N N . HIS A 1 88 ? 0.792 9.141 13.868 1.00 64.94 88 HIS A N 1
ATOM 696 C CA . HIS A 1 88 ? 0.013 8.152 14.614 1.00 64.94 88 HIS A CA 1
ATOM 697 C C . HIS A 1 88 ? 0.825 7.527 15.752 1.00 64.94 88 HIS A C 1
ATOM 699 O O . HIS A 1 88 ? 0.884 6.309 15.875 1.00 64.94 88 HIS A O 1
ATOM 705 N N . GLN A 1 89 ? 1.453 8.340 16.609 1.00 66.56 89 GLN A N 1
ATOM 706 C CA . GLN A 1 89 ? 2.236 7.812 17.744 1.00 66.56 89 GLN A CA 1
ATOM 707 C C . GLN A 1 89 ? 1.392 6.989 18.730 1.00 66.56 89 GLN A C 1
ATOM 709 O O . GLN A 1 89 ? 1.917 6.131 19.431 1.00 66.56 89 GLN A O 1
ATOM 714 N N . VAL A 1 90 ? 0.080 7.229 18.748 1.00 70.62 90 VAL A N 1
ATOM 715 C CA . VAL A 1 90 ? -0.907 6.456 19.514 1.00 70.62 90 VAL A CA 1
ATOM 716 C C . VAL A 1 90 ? -1.621 5.393 18.665 1.00 70.62 90 VAL A C 1
ATOM 718 O O . VAL A 1 90 ? -2.483 4.687 19.164 1.00 70.62 90 VAL A O 1
ATOM 721 N N . GLY A 1 91 ? -1.267 5.240 17.388 1.00 70.19 91 GLY A N 1
ATOM 722 C CA . GLY A 1 91 ? -1.974 4.389 16.431 1.00 70.19 91 GLY A CA 1
ATOM 723 C C . GLY A 1 91 ? -3.088 5.123 15.677 1.00 70.19 91 GLY A C 1
ATOM 724 O O . GLY A 1 91 ? -3.613 6.154 16.105 1.00 70.19 91 GLY A O 1
ATOM 725 N N . PHE A 1 92 ? -3.422 4.619 14.490 1.00 73.56 92 PHE A N 1
ATOM 726 C CA . PHE A 1 92 ? -4.574 5.093 13.724 1.00 73.56 92 PHE A CA 1
ATOM 727 C C . PHE A 1 92 ? -5.875 4.671 14.424 1.00 73.56 92 PHE A C 1
ATOM 729 O O . PHE A 1 92 ? -5.971 3.549 14.908 1.00 73.56 92 PHE A O 1
ATOM 736 N N . ALA A 1 93 ? -6.863 5.574 14.471 1.00 72.38 93 ALA A N 1
ATOM 737 C CA . ALA A 1 93 ? -8.160 5.376 15.132 1.00 72.38 93 ALA A CA 1
ATOM 738 C C . ALA A 1 93 ? -8.114 5.108 16.657 1.00 72.38 93 ALA A C 1
ATOM 740 O O . ALA A 1 93 ? -8.999 4.438 17.187 1.00 72.38 93 ALA A O 1
ATOM 741 N N . HIS A 1 94 ? -7.121 5.650 17.376 1.00 72.94 94 HIS A N 1
ATOM 742 C CA . HIS A 1 94 ? -7.095 5.583 18.843 1.00 72.94 94 HIS A CA 1
ATOM 743 C C . HIS A 1 94 ? -8.324 6.303 19.459 1.00 72.94 94 HIS A C 1
ATOM 745 O O . HIS A 1 94 ? -8.584 7.445 19.070 1.00 72.94 94 HIS A O 1
ATOM 751 N N . PRO A 1 95 ? -9.071 5.664 20.387 1.00 77.12 95 PRO A N 1
ATOM 752 C CA . PRO A 1 95 ? -10.268 6.224 21.029 1.00 77.12 95 PRO A CA 1
ATOM 753 C C . PRO A 1 95 ? -9.982 7.360 22.019 1.00 77.12 95 PRO A C 1
ATOM 755 O O . PRO A 1 95 ? -8.826 7.472 22.496 1.00 77.12 95 PRO A O 1
#

Solvent-accessible surface area (backbone atoms only — not comparable to full-atom values): 6189 Å² total; per-residue (Å²): 138,82,82,77,78,78,81,83,72,77,85,56,79,90,62,72,86,83,68,64,66,77,71,51,70,69,54,55,55,45,44,70,75,67,56,49,71,70,48,50,53,53,36,52,49,43,48,70,76,48,71,81,37,66,80,46,35,48,52,91,74,54,74,69,49,67,56,67,57,33,36,26,31,73,86,69,50,78,42,77,58,89,66,49,84,86,77,27,93,76,25,70,88,62,130

Secondary structure (DSSP, 8-state):
---PPP------GGGTTSS--S--HHHHHHHHHH--HHHHHHHHHHHHHS---TTTSS-S--EEEEETTEEEETT--EEE-S-GGGT-TT-TT--